Protein AF-Q7D444-F1 (afdb_monomer)

Organism: Agrobacterium fabrum (strain C58 / ATCC 33970) (NC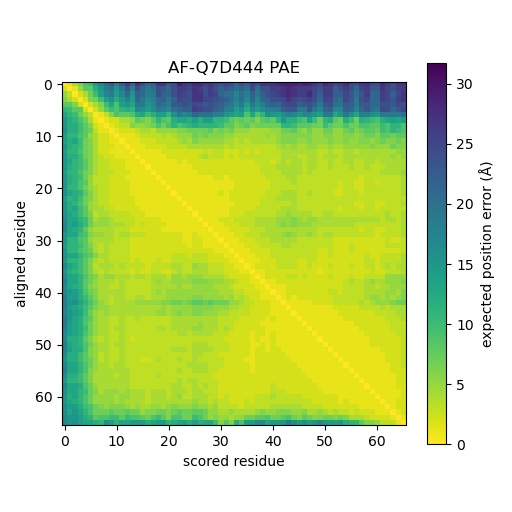BI:txid176299)

Secondary structure (DSSP, 8-state):
------S-TTGGG-HHHHHHHHHHHHTT-----------GGG-HHHHHHHHHHHHHHHHHHHHHH-

Sequence (66 aa):
MENEGRGGEWAAYDFQTGYLRHLLGFIGLTDVEIARVEGTVFGPEAATAAIAAAEAQVRAILEKAA

Foldseek 3Di:
DDDPPPDPPCVVVPPPVVVVCVVCVVVPNNDDDDQDQPDCVVDDVSNVVSVVVSVVVVVVVVVVVD

Solvent-accessible surface area (backbone atoms only — not comparable to full-atom values): 4206 Å² total; per-residue (Å²): 143,86,77,91,70,94,50,64,100,59,42,95,73,53,66,59,65,61,51,51,53,52,54,36,39,73,77,67,53,69,89,76,87,85,80,68,72,60,60,51,87,76,37,74,67,40,28,52,53,22,48,56,52,28,54,52,49,50,53,54,54,53,62,74,72,108

Nearest PDB structures (foldseek):
  8h4j-assembly4_F  TM=8.717E-01  e=1.985E-01  Klebsiella pneumoniae 30684/NJST258_2
  3r6w-assembly1_A-2  TM=8.037E-01  e=2.591E-01  Pseudomonas aeruginosa

Mean predicted aligned error: 5.57 Å

InterPro domains:
  IPR003680 Flavodoxin-like fold [PF02525] (6-60)
  IPR029039 Flavoprotein-like superfamily [G3DSA:3.40.50.360] (3-63)
  IPR029039 Flavoprotein-like superfamily [SSF52218] (7-63)

Structure (mmCIF, N/CA/C/O backbone):
data_AF-Q7D444-F1
#
_entry.id   AF-Q7D444-F1
#
loop_
_atom_site.group_PDB
_atom_site.id
_atom_site.type_symbol
_atom_site.label_atom_id
_atom_site.label_alt_id
_atom_site.label_comp_id
_atom_site.label_asym_id
_atom_site.label_entity_id
_atom_site.label_seq_id
_atom_site.pdbx_PDB_ins_code
_atom_site.Cartn_x
_atom_site.Cartn_y
_atom_site.Cartn_z
_atom_site.occupancy
_atom_site.B_iso_or_equiv
_atom_site.auth_seq_id
_atom_site.auth_comp_id
_atom_site.auth_asym_id
_atom_site.auth_atom_id
_atom_site.pdbx_PDB_model_num
ATOM 1 N N . MET A 1 1 ? -25.708 1.260 -6.468 1.00 40.50 1 MET A N 1
ATOM 2 C CA . MET A 1 1 ? -25.075 0.245 -7.333 1.00 40.50 1 MET A CA 1
ATOM 3 C C . MET A 1 1 ? -24.119 0.984 -8.249 1.00 40.50 1 MET A C 1
ATOM 5 O O . MET A 1 1 ? -24.526 1.398 -9.317 1.00 40.50 1 MET A O 1
ATOM 9 N N . GLU A 1 2 ? -22.902 1.246 -7.781 1.00 37.16 2 GLU A N 1
ATOM 10 C CA . GLU A 1 2 ? -21.825 1.830 -8.592 1.00 37.16 2 GLU A CA 1
ATOM 11 C C . GLU A 1 2 ? -20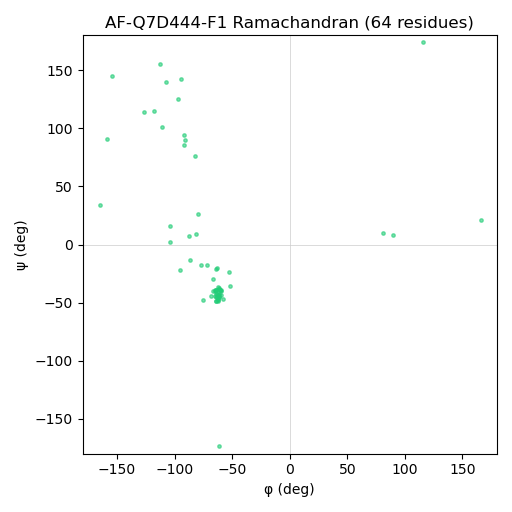.515 1.482 -7.882 1.00 37.16 2 GLU A C 1
ATOM 13 O O . GLU A 1 2 ? -20.154 2.100 -6.885 1.00 37.16 2 GLU A O 1
ATOM 18 N N . ASN A 1 3 ? -19.915 0.346 -8.242 1.00 40.16 3 ASN A N 1
ATOM 19 C CA . ASN A 1 3 ? -18.608 -0.091 -7.729 1.00 40.16 3 ASN A CA 1
ATOM 20 C C . ASN A 1 3 ? -18.012 -1.221 -8.597 1.00 40.16 3 ASN A C 1
ATOM 22 O O . ASN A 1 3 ? -17.337 -2.120 -8.096 1.00 40.16 3 ASN A O 1
ATOM 26 N N . GLU A 1 4 ? -18.260 -1.193 -9.906 1.00 41.06 4 GLU A N 1
ATOM 27 C CA . GLU A 1 4 ? -17.595 -2.078 -10.867 1.00 41.06 4 GLU A CA 1
ATOM 28 C C . GLU A 1 4 ? -16.338 -1.361 -11.386 1.00 41.06 4 GLU A C 1
ATOM 30 O O . GLU A 1 4 ? -16.401 -0.577 -12.324 1.00 41.06 4 GLU A O 1
ATOM 35 N N . GLY A 1 5 ? -15.202 -1.558 -10.702 1.00 43.38 5 GLY A N 1
ATOM 36 C CA . GLY A 1 5 ? -13.913 -0.956 -11.094 1.00 43.38 5 GLY A CA 1
ATOM 37 C C . GLY A 1 5 ? -12.786 -1.004 -10.049 1.00 43.38 5 GLY A C 1
ATOM 38 O O . GLY A 1 5 ? -11.872 -0.191 -10.092 1.00 43.38 5 GLY A O 1
ATOM 39 N N . ARG A 1 6 ? -12.834 -1.904 -9.055 1.00 55.59 6 ARG A N 1
ATOM 40 C CA . ARG A 1 6 ? -11.947 -1.866 -7.864 1.00 55.59 6 ARG A CA 1
ATOM 41 C C . ARG A 1 6 ? -10.519 -2.417 -8.050 1.00 55.59 6 ARG A C 1
ATOM 43 O O . ARG A 1 6 ? -9.884 -2.833 -7.071 1.00 55.59 6 ARG A O 1
ATOM 50 N N . GLY A 1 7 ? -9.985 -2.391 -9.262 1.00 61.59 7 GLY A N 1
ATOM 51 C CA . GLY A 1 7 ? -8.578 -2.693 -9.506 1.00 61.59 7 GLY A CA 1
ATOM 52 C C . GLY A 1 7 ? -8.097 -2.019 -10.783 1.00 61.59 7 GLY A C 1
ATOM 53 O O . GLY A 1 7 ? -8.883 -1.871 -11.717 1.00 61.59 7 GLY A O 1
ATOM 54 N N . GLY A 1 8 ? -6.836 -1.580 -10.788 1.00 69.44 8 GLY A N 1
ATOM 55 C CA . GLY A 1 8 ? -6.196 -1.002 -11.966 1.00 69.44 8 GLY A CA 1
ATOM 56 C C . GLY A 1 8 ? -6.115 -1.993 -13.128 1.00 69.44 8 GLY A C 1
ATOM 57 O O . GLY A 1 8 ? -6.634 -3.108 -13.056 1.00 69.44 8 GLY A O 1
ATOM 58 N N . GLU A 1 9 ? -5.422 -1.616 -14.200 1.00 76.25 9 GLU A N 1
ATOM 59 C CA . GLU A 1 9 ? -5.316 -2.427 -15.429 1.00 76.25 9 GLU A CA 1
ATOM 60 C C . GLU A 1 9 ? -4.851 -3.875 -15.172 1.00 76.25 9 GLU A C 1
ATOM 62 O O . GLU A 1 9 ? -5.173 -4.790 -15.927 1.00 76.25 9 GLU A O 1
ATOM 67 N N . TRP A 1 10 ? -4.160 -4.106 -14.055 1.00 80.81 10 TRP A N 1
ATOM 68 C CA . TRP A 1 10 ? -3.587 -5.391 -13.659 1.00 80.81 10 TRP A CA 1
ATOM 69 C C . TRP A 1 10 ? -4.369 -6.115 -12.555 1.00 80.81 10 TRP A C 1
ATOM 71 O O . TRP A 1 10 ? -3.850 -7.055 -11.957 1.00 80.81 10 TRP A O 1
ATOM 81 N N . ALA A 1 11 ? -5.621 -5.726 -12.289 1.00 81.88 11 ALA A N 1
ATOM 82 C CA . ALA A 1 11 ? -6.457 -6.288 -11.222 1.00 81.88 11 ALA A CA 1
ATOM 83 C C . ALA A 1 11 ? -6.556 -7.822 -11.245 1.00 81.88 11 ALA A C 1
ATOM 85 O O . ALA A 1 11 ? -6.593 -8.457 -10.194 1.00 81.88 11 ALA A O 1
ATOM 86 N N . ALA A 1 12 ? -6.570 -8.427 -12.436 1.00 88.19 12 ALA A N 1
ATOM 87 C CA . ALA A 1 12 ? -6.621 -9.881 -12.602 1.00 88.19 12 ALA A CA 1
ATOM 88 C C . ALA A 1 12 ? -5.387 -10.609 -12.029 1.00 88.19 12 ALA A C 1
ATOM 90 O O . ALA A 1 12 ? -5.452 -11.805 -11.756 1.00 88.19 12 ALA A O 1
ATOM 91 N N . TYR A 1 13 ? -4.279 -9.890 -11.838 1.00 87.81 13 TYR A N 1
ATOM 92 C CA . TYR A 1 13 ? -3.027 -10.396 -11.280 1.00 87.81 13 TYR A CA 1
ATOM 93 C C . TYR A 1 13 ? -2.809 -9.964 -9.816 1.00 87.81 13 TYR A C 1
ATOM 95 O O . TYR A 1 13 ? -1.790 -10.308 -9.215 1.00 87.81 13 TYR A O 1
ATOM 103 N N . ASP A 1 14 ? -3.761 -9.243 -9.211 1.00 88.94 14 ASP A N 1
ATOM 104 C CA . ASP A 1 14 ? -3.724 -8.817 -7.807 1.00 88.94 14 ASP A CA 1
ATOM 105 C C . ASP A 1 14 ? -4.217 -9.943 -6.880 1.00 88.94 14 ASP A C 1
ATOM 107 O O . ASP A 1 14 ? -5.333 -9.936 -6.354 1.00 88.94 14 ASP A O 1
ATOM 111 N N . PHE A 1 15 ? -3.360 -10.941 -6.665 1.00 92.81 15 PHE A N 1
ATOM 112 C CA . PHE A 1 15 ? -3.616 -12.014 -5.695 1.00 92.81 15 PHE A CA 1
ATOM 113 C C . PHE A 1 15 ? -3.385 -11.569 -4.243 1.00 92.81 15 PHE A C 1
ATOM 115 O O . PHE A 1 15 ? -3.850 -12.215 -3.302 1.00 92.81 15 PHE A O 1
ATOM 122 N N . GLN A 1 16 ? -2.664 -10.464 -4.048 1.00 93.94 16 GLN A N 1
ATOM 123 C CA . GLN A 1 16 ? -2.228 -9.994 -2.737 1.00 93.94 16 GLN A CA 1
ATOM 124 C C . GLN A 1 16 ? -3.379 -9.356 -1.967 1.00 93.94 16 GLN A C 1
ATOM 126 O O . GLN A 1 16 ? -3.613 -9.695 -0.807 1.00 93.94 16 GLN A O 1
ATOM 131 N N . THR A 1 17 ? -4.134 -8.463 -2.604 1.00 92.75 17 THR A N 1
ATOM 132 C CA . THR A 1 17 ? -5.146 -7.672 -1.904 1.00 92.75 17 THR A CA 1
ATOM 133 C C . THR A 1 17 ? -6.294 -8.542 -1.389 1.00 92.75 17 THR A C 1
ATOM 135 O O . THR A 1 17 ? -6.781 -8.338 -0.275 1.00 92.75 17 THR A O 1
ATOM 138 N N . GLY A 1 18 ? -6.726 -9.533 -2.174 1.00 92.94 18 GLY A N 1
ATO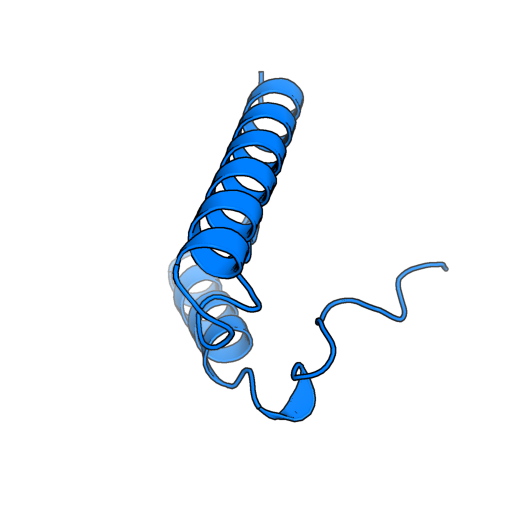M 139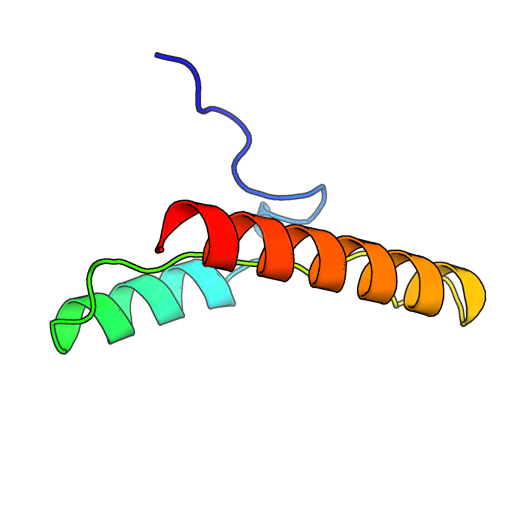 C CA . GLY A 1 18 ? -7.739 -10.500 -1.745 1.00 92.94 18 GLY A CA 1
ATOM 140 C C . GLY A 1 18 ? -7.273 -11.329 -0.546 1.00 92.94 18 GLY A C 1
ATOM 141 O O . GLY A 1 18 ? -7.996 -11.439 0.445 1.00 92.94 18 GLY A O 1
ATOM 142 N N . TYR A 1 19 ? -6.042 -11.844 -0.605 1.00 95.75 19 TYR A N 1
ATOM 143 C CA . TYR A 1 19 ? -5.443 -12.617 0.481 1.00 95.75 19 TYR A CA 1
ATOM 144 C C . TYR A 1 19 ? -5.296 -11.797 1.771 1.00 95.75 19 TYR A C 1
ATOM 146 O O . TYR A 1 19 ? -5.718 -12.246 2.836 1.00 95.75 19 TYR A O 1
ATOM 154 N N . LEU A 1 20 ? -4.765 -10.574 1.681 1.00 96.75 20 LEU A N 1
ATOM 155 C CA . LEU A 1 20 ? -4.592 -9.693 2.837 1.00 96.75 20 LEU A CA 1
ATOM 156 C C . LEU A 1 20 ? -5.931 -9.323 3.471 1.00 96.75 20 LEU A C 1
ATOM 158 O O . LEU A 1 20 ? -6.065 -9.427 4.684 1.00 96.75 20 LEU A O 1
ATOM 162 N N . ARG A 1 21 ? -6.950 -8.965 2.679 1.00 95.94 21 ARG A N 1
ATOM 163 C CA . ARG A 1 21 ? -8.290 -8.693 3.224 1.00 95.94 21 ARG A CA 1
ATOM 164 C C . ARG A 1 21 ? -8.883 -9.901 3.939 1.00 95.94 21 ARG A C 1
ATOM 166 O O . ARG A 1 21 ? -9.491 -9.737 4.992 1.00 95.94 21 ARG A O 1
ATOM 173 N N . HIS A 1 22 ? -8.693 -11.101 3.394 1.00 96.44 22 HIS A N 1
ATOM 174 C CA . HIS A 1 22 ? -9.157 -12.325 4.038 1.00 96.44 22 HIS A CA 1
ATOM 175 C C . HIS A 1 22 ? -8.451 -12.563 5.381 1.00 96.44 22 HIS A C 1
ATOM 177 O O . HIS A 1 22 ? -9.114 -12.780 6.393 1.00 96.44 22 HIS A O 1
ATOM 183 N N . LEU A 1 23 ? -7.118 -12.462 5.406 1.00 98.19 23 LEU A N 1
ATOM 184 C CA . LEU A 1 23 ? -6.309 -12.647 6.613 1.00 98.19 23 LEU A CA 1
ATOM 185 C C . LEU A 1 23 ? -6.630 -11.598 7.689 1.00 98.19 23 LEU A C 1
ATOM 187 O O . LEU A 1 23 ? -6.847 -11.951 8.846 1.00 98.19 23 LEU A O 1
ATOM 191 N N . LEU A 1 24 ? -6.671 -10.317 7.311 1.00 98.06 24 LEU A N 1
ATOM 192 C CA . LEU A 1 24 ? -6.978 -9.210 8.219 1.00 98.06 24 LEU A CA 1
ATOM 193 C C . LEU A 1 24 ? -8.398 -9.347 8.783 1.00 98.06 24 LEU A C 1
ATOM 195 O O . LEU A 1 24 ? -8.589 -9.239 9.993 1.00 98.06 24 LEU A O 1
ATOM 199 N N . GLY A 1 25 ? -9.372 -9.700 7.939 1.00 98.06 25 GLY A N 1
ATOM 200 C CA . GLY A 1 25 ? -10.738 -9.977 8.374 1.00 98.06 25 GLY A CA 1
ATOM 201 C C . GLY A 1 25 ? -10.828 -11.155 9.349 1.00 98.06 25 GLY A C 1
ATOM 202 O O . GLY A 1 25 ? -11.564 -11.073 10.329 1.00 98.06 25 GLY A O 1
ATOM 203 N N . PHE A 1 26 ? -10.042 -12.217 9.141 1.00 98.00 26 PHE A N 1
ATOM 204 C CA . PHE A 1 26 ? -10.002 -13.371 10.046 1.00 98.00 26 PHE A CA 1
ATOM 205 C C . PHE A 1 26 ? -9.543 -13.001 11.466 1.00 98.00 26 PHE A C 1
ATOM 207 O O . PHE A 1 26 ? -10.089 -13.522 12.436 1.00 98.00 26 PHE A O 1
ATOM 214 N N . ILE A 1 27 ? -8.588 -12.075 11.605 1.00 98.25 27 ILE A N 1
ATOM 215 C CA . ILE A 1 27 ? -8.113 -11.590 12.914 1.00 98.25 27 ILE A CA 1
ATOM 216 C C . ILE A 1 27 ? -8.937 -10.414 13.472 1.00 98.25 27 ILE A C 1
ATOM 218 O O . ILE A 1 27 ? -8.565 -9.837 14.492 1.00 98.25 27 ILE A O 1
ATOM 222 N N . GLY A 1 28 ? -10.049 -10.055 12.824 1.00 97.94 28 GLY A N 1
ATOM 223 C CA . GLY A 1 28 ? -10.975 -9.015 13.286 1.00 97.94 28 GLY A CA 1
ATOM 224 C C . GLY A 1 28 ? -10.673 -7.594 12.799 1.00 97.94 28 GLY A C 1
ATOM 225 O O . GLY A 1 28 ? -11.334 -6.657 13.237 1.00 97.94 28 GLY A O 1
ATOM 226 N N . LEU A 1 29 ? -9.721 -7.408 11.880 1.00 97.88 29 LEU A N 1
ATOM 227 C CA . LEU A 1 29 ? -9.441 -6.118 11.243 1.00 97.88 29 LEU A CA 1
ATOM 228 C C . LEU A 1 29 ? -10.254 -6.001 9.948 1.00 97.88 29 LEU A C 1
ATOM 230 O O . LEU A 1 29 ? -9.792 -6.361 8.866 1.00 97.88 29 LEU A O 1
ATOM 234 N N . THR A 1 30 ? -11.502 -5.550 10.071 1.00 95.69 30 THR A N 1
ATOM 235 C CA . THR A 1 30 ? -12.472 -5.541 8.961 1.00 95.69 3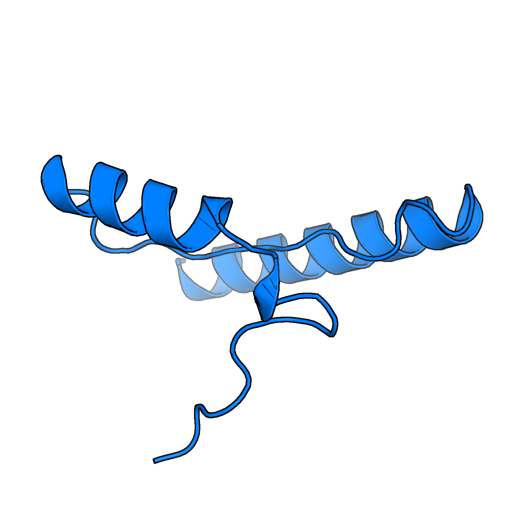0 THR A CA 1
ATOM 236 C C . THR A 1 30 ? -12.556 -4.219 8.207 1.00 95.69 30 THR A C 1
ATOM 238 O O . THR A 1 30 ? -13.005 -4.210 7.063 1.00 95.69 30 THR A O 1
ATOM 241 N N . ASP A 1 31 ? -12.146 -3.115 8.831 1.00 93.81 31 ASP A N 1
ATOM 242 C CA . ASP A 1 31 ? -12.110 -1.800 8.191 1.00 93.81 31 ASP A CA 1
ATOM 243 C C . ASP A 1 31 ? -10.732 -1.576 7.555 1.00 93.81 31 ASP A C 1
ATOM 245 O O . ASP A 1 31 ? -9.763 -1.229 8.230 1.00 93.81 31 ASP A O 1
ATOM 249 N N . VAL A 1 32 ? -10.621 -1.903 6.265 1.00 91.62 32 VAL A N 1
ATOM 250 C CA . VAL A 1 32 ? -9.353 -1.914 5.523 1.00 91.62 32 VAL A CA 1
ATOM 251 C C . VAL A 1 32 ? -9.485 -1.069 4.263 1.00 91.62 32 VAL A C 1
ATOM 253 O O . VAL A 1 32 ? -10.174 -1.450 3.313 1.00 91.62 32 VAL A O 1
ATOM 256 N N . GLU A 1 33 ? -8.744 0.033 4.225 1.00 91.69 33 GLU A N 1
ATOM 257 C CA . GLU A 1 33 ? -8.563 0.870 3.038 1.00 91.69 33 GLU A CA 1
ATOM 258 C C . GLU A 1 33 ? -7.281 0.460 2.290 1.00 91.69 33 GLU A C 1
ATOM 260 O O . GLU A 1 33 ? -6.273 0.099 2.900 1.00 91.69 33 GLU A O 1
ATOM 265 N N . ILE A 1 34 ? -7.309 0.494 0.953 1.00 88.56 34 ILE A N 1
ATOM 266 C CA . ILE A 1 34 ? -6.172 0.105 0.100 1.00 88.56 34 ILE A CA 1
ATOM 267 C C . ILE A 1 34 ? -5.720 1.307 -0.728 1.00 88.56 34 ILE A C 1
ATOM 269 O O . ILE A 1 34 ? -6.443 1.740 -1.623 1.00 88.56 34 ILE A O 1
ATOM 273 N N . ALA A 1 35 ? -4.498 1.783 -0.483 1.00 89.19 35 ALA A N 1
ATOM 274 C CA . ALA A 1 35 ? -3.801 2.731 -1.349 1.00 89.19 35 ALA A CA 1
ATOM 275 C C . ALA A 1 35 ? -2.838 1.964 -2.270 1.00 89.19 35 ALA A C 1
ATOM 277 O O . ALA A 1 35 ? -2.014 1.184 -1.789 1.00 89.19 35 ALA A O 1
ATOM 278 N N . ARG A 1 36 ? -2.946 2.157 -3.591 1.00 86.12 36 ARG A N 1
ATOM 279 C CA . ARG A 1 36 ? -2.093 1.468 -4.576 1.00 86.12 36 ARG A CA 1
ATOM 280 C C . ARG A 1 36 ? -1.082 2.420 -5.194 1.00 86.12 36 ARG A C 1
ATOM 282 O O . ARG A 1 36 ? -1.416 3.547 -5.544 1.00 86.12 36 ARG A O 1
ATOM 289 N N . VAL A 1 37 ? 0.132 1.913 -5.386 1.00 91.81 37 VAL A N 1
ATOM 290 C CA . VAL A 1 37 ? 1.194 2.566 -6.154 1.00 91.81 37 VAL A CA 1
ATOM 291 C C . VAL A 1 37 ? 1.402 1.740 -7.423 1.00 91.81 37 VAL A C 1
ATOM 293 O O . VAL A 1 37 ? 2.011 0.674 -7.376 1.00 91.81 37 VAL A O 1
ATOM 296 N N . GLU A 1 38 ? 0.857 2.195 -8.549 1.00 87.94 38 GLU A N 1
ATOM 297 C CA . GLU A 1 38 ? 0.916 1.480 -9.832 1.00 87.94 38 GLU A CA 1
ATOM 298 C C . GLU A 1 38 ? 1.778 2.232 -10.853 1.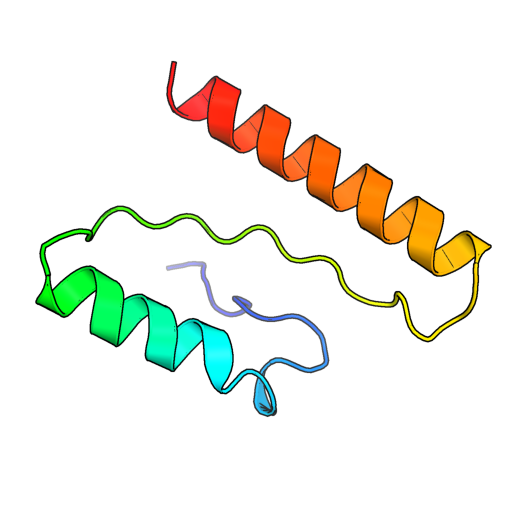00 87.94 38 GLU A C 1
ATOM 300 O O . GLU A 1 38 ? 1.959 3.442 -10.761 1.00 87.94 38 GLU A O 1
ATOM 305 N N . GLY A 1 39 ? 2.329 1.514 -11.836 1.00 87.00 39 GLY A N 1
ATOM 306 C CA . GLY A 1 39 ? 3.111 2.120 -12.922 1.00 87.00 39 GLY A CA 1
ATOM 307 C C . GLY A 1 39 ? 4.572 2.450 -12.585 1.00 87.00 39 GLY A C 1
ATOM 308 O O . GLY A 1 39 ? 5.266 3.065 -13.390 1.00 87.00 39 GLY A O 1
ATOM 309 N N . THR A 1 40 ? 5.085 1.996 -11.439 1.00 91.44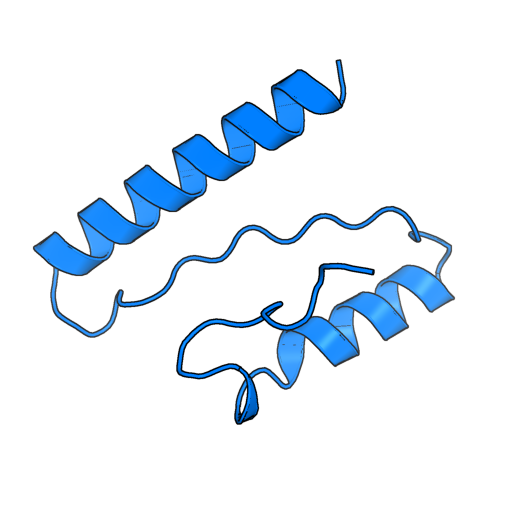 40 THR A N 1
ATOM 310 C CA . THR A 1 40 ? 6.481 2.234 -11.019 1.00 91.44 40 THR A CA 1
ATOM 311 C C . THR A 1 40 ? 7.521 1.590 -11.940 1.00 91.44 40 THR A C 1
ATOM 313 O O . THR A 1 40 ? 8.666 2.031 -11.984 1.00 91.44 40 THR A O 1
ATOM 316 N N . VAL A 1 41 ? 7.129 0.572 -12.712 1.00 91.56 41 VAL A N 1
ATOM 317 C CA . VAL A 1 41 ? 8.001 -0.114 -13.678 1.00 91.56 41 VAL A CA 1
ATOM 318 C C . VAL A 1 41 ? 8.319 0.736 -14.917 1.00 91.56 41 VAL A C 1
ATOM 320 O O . VAL A 1 41 ? 9.292 0.456 -15.612 1.00 91.56 41 VAL A O 1
ATOM 323 N N . PHE A 1 42 ? 7.546 1.792 -15.193 1.00 93.31 42 PHE A N 1
ATOM 324 C CA . PHE A 1 42 ? 7.690 2.608 -16.407 1.00 93.31 42 PHE A CA 1
ATOM 325 C C . PHE A 1 42 ? 8.801 3.670 -16.335 1.00 93.31 42 PHE A C 1
ATOM 327 O O . PHE A 1 42 ? 8.913 4.501 -17.232 1.00 93.31 42 PHE A O 1
ATOM 334 N N . GLY A 1 43 ? 9.639 3.635 -15.297 1.00 96.00 43 GLY A N 1
ATOM 335 C CA . GLY A 1 43 ? 10.807 4.502 -15.143 1.00 96.00 43 GLY A CA 1
ATOM 336 C C . GLY A 1 43 ? 10.722 5.454 -13.942 1.00 96.00 43 GLY A C 1
ATOM 337 O O . GLY A 1 43 ? 9.694 5.509 -13.260 1.00 96.00 43 GLY A O 1
ATOM 338 N N . PRO A 1 44 ? 11.806 6.197 -13.652 1.00 96.88 44 PRO A N 1
ATOM 339 C CA . PRO A 1 44 ? 11.928 7.011 -12.438 1.00 96.88 44 PRO A CA 1
ATOM 340 C C . PRO A 1 44 ? 10.861 8.107 -12.302 1.00 96.88 44 PRO A C 1
ATOM 342 O O . PRO A 1 44 ? 10.338 8.340 -11.209 1.00 96.88 44 PRO A O 1
ATOM 345 N N . GLU A 1 45 ? 10.504 8.766 -13.402 1.00 96.62 45 GLU A N 1
ATOM 346 C CA . GLU A 1 45 ? 9.505 9.837 -13.431 1.00 96.62 45 GLU A CA 1
ATOM 347 C C . GLU A 1 45 ? 8.104 9.282 -13.148 1.00 96.62 45 GLU A C 1
ATOM 349 O O . GLU A 1 45 ? 7.372 9.827 -12.320 1.00 96.62 45 GLU A O 1
ATOM 354 N N . ALA A 1 46 ? 7.760 8.154 -13.777 1.00 94.25 46 ALA A N 1
ATOM 355 C CA . ALA A 1 46 ? 6.497 7.459 -13.550 1.00 94.25 46 ALA A CA 1
ATOM 356 C C . ALA A 1 46 ? 6.389 6.947 -12.106 1.00 94.25 46 ALA A C 1
ATOM 358 O O . ALA A 1 46 ? 5.349 7.114 -11.471 1.00 94.25 46 ALA A O 1
ATOM 359 N N . ALA A 1 47 ? 7.474 6.400 -11.551 1.00 95.38 47 ALA A N 1
ATOM 360 C CA . ALA A 1 47 ? 7.523 5.981 -10.155 1.00 95.38 47 ALA A CA 1
ATOM 361 C C . ALA A 1 47 ? 7.314 7.159 -9.191 1.00 95.38 47 ALA A C 1
ATOM 363 O O . ALA A 1 47 ? 6.531 7.049 -8.249 1.00 95.38 47 ALA A O 1
ATOM 364 N N . THR A 1 48 ? 7.955 8.301 -9.450 1.00 97.19 48 THR A N 1
ATOM 365 C CA . THR A 1 48 ? 7.797 9.516 -8.633 1.00 97.19 48 THR A CA 1
ATOM 366 C C . THR A 1 48 ? 6.351 10.015 -8.656 1.00 97.19 48 THR A C 1
ATOM 368 O O . THR A 1 48 ? 5.779 10.308 -7.605 1.00 97.19 48 THR A O 1
ATOM 371 N N . ALA A 1 49 ? 5.730 10.058 -9.838 1.00 95.44 49 ALA A N 1
ATOM 372 C CA . ALA A 1 49 ? 4.332 10.453 -9.988 1.00 95.44 49 ALA A CA 1
ATOM 373 C C . ALA A 1 49 ? 3.370 9.475 -9.288 1.00 95.44 49 ALA A C 1
ATOM 375 O O . ALA A 1 49 ? 2.449 9.909 -8.594 1.00 95.44 49 ALA A O 1
ATOM 376 N N . ALA A 1 50 ? 3.604 8.166 -9.419 1.00 93.81 50 ALA A N 1
ATOM 377 C CA . ALA A 1 50 ? 2.804 7.129 -8.772 1.00 93.81 50 ALA A CA 1
ATOM 378 C C . ALA A 1 50 ? 2.854 7.230 -7.241 1.00 93.81 50 ALA A C 1
ATOM 380 O O . ALA A 1 50 ? 1.822 7.130 -6.577 1.00 93.81 50 ALA A O 1
ATOM 381 N N . ILE A 1 51 ? 4.042 7.472 -6.680 1.00 95.75 51 ILE A N 1
ATOM 382 C CA . ILE A 1 51 ? 4.225 7.668 -5.238 1.00 95.75 51 ILE A CA 1
ATOM 383 C C . ILE A 1 51 ? 3.489 8.931 -4.780 1.00 95.75 51 ILE A C 1
ATOM 385 O O . ILE A 1 51 ? 2.705 8.863 -3.835 1.00 95.75 51 ILE A O 1
ATOM 389 N N . ALA A 1 52 ? 3.658 10.059 -5.476 1.00 96.19 52 ALA A N 1
ATOM 390 C CA . ALA A 1 52 ? 2.984 11.311 -5.127 1.00 96.19 52 ALA A CA 1
ATOM 391 C C . ALA A 1 52 ? 1.447 11.183 -5.153 1.00 96.19 52 ALA A C 1
ATOM 393 O O . ALA A 1 52 ? 0.757 11.718 -4.280 1.00 96.19 52 ALA A O 1
ATOM 394 N N . ALA A 1 53 ? 0.904 10.442 -6.123 1.00 92.94 53 ALA A N 1
ATOM 395 C CA . ALA A 1 53 ? -0.524 10.148 -6.201 1.00 92.94 53 ALA A CA 1
ATOM 396 C C . ALA A 1 53 ? -0.999 9.286 -5.019 1.00 92.94 53 ALA A C 1
ATOM 398 O O . ALA A 1 53 ? -2.026 9.590 -4.410 1.00 92.94 53 ALA A O 1
ATOM 399 N N . ALA A 1 54 ? -0.245 8.248 -4.652 1.00 93.81 54 ALA A N 1
ATOM 400 C CA . ALA A 1 54 ? -0.574 7.400 -3.511 1.00 93.81 54 ALA A CA 1
ATOM 401 C C . ALA A 1 54 ? -0.503 8.160 -2.177 1.00 93.81 54 ALA A C 1
ATOM 403 O O . ALA A 1 54 ? -1.382 8.000 -1.334 1.00 93.81 54 ALA A O 1
ATOM 404 N N . GLU A 1 55 ? 0.474 9.049 -1.995 1.00 95.88 55 GLU A N 1
ATOM 405 C CA . GLU A 1 55 ? 0.530 9.922 -0.819 1.00 95.88 55 GLU A CA 1
ATOM 406 C C . GLU A 1 55 ? -0.700 10.833 -0.712 1.00 95.88 55 GLU A C 1
ATOM 408 O O . GLU A 1 55 ? -1.223 11.047 0.383 1.00 95.88 55 GLU A O 1
ATOM 413 N N . ALA A 1 56 ? -1.189 11.364 -1.837 1.00 95.12 56 ALA A N 1
ATOM 414 C CA . ALA A 1 56 ? -2.415 12.158 -1.859 1.00 95.12 56 ALA A CA 1
ATOM 415 C C . ALA A 1 56 ? -3.647 11.319 -1.479 1.00 95.12 56 ALA A C 1
ATOM 417 O O . ALA A 1 56 ? -4.486 11.793 -0.714 1.00 95.12 56 ALA A O 1
ATOM 418 N N . GLN A 1 57 ? -3.731 10.066 -1.943 1.00 93.50 57 GLN A N 1
ATOM 419 C CA . GLN A 1 57 ? -4.789 9.135 -1.531 1.00 93.50 57 GLN A CA 1
ATOM 420 C C . GLN A 1 57 ? -4.743 8.857 -0.026 1.00 93.50 57 GLN A C 1
ATOM 422 O O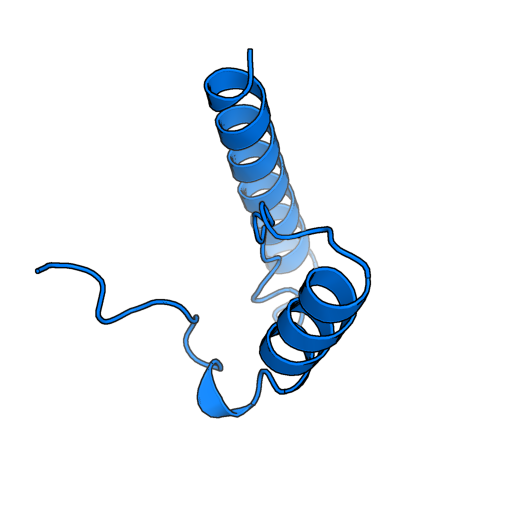 . GLN A 1 57 ? -5.775 8.919 0.636 1.00 93.50 57 GLN A O 1
ATOM 427 N N . VAL A 1 58 ? -3.555 8.600 0.531 1.00 94.38 58 VAL A N 1
ATOM 428 C CA . VAL A 1 58 ? -3.386 8.376 1.974 1.00 94.38 58 VAL A CA 1
ATOM 429 C C . VAL A 1 58 ? -3.843 9.596 2.773 1.00 94.38 58 VAL A C 1
ATOM 431 O O . VAL A 1 58 ? -4.568 9.432 3.749 1.00 94.38 58 VAL A O 1
ATOM 434 N N . ARG A 1 59 ? -3.496 10.819 2.345 1.00 96.19 59 ARG A N 1
ATOM 435 C CA . ARG A 1 59 ? -3.984 12.050 2.993 1.00 96.19 59 ARG A CA 1
ATOM 436 C C . ARG A 1 59 ? -5.512 12.131 2.999 1.00 96.19 59 ARG A C 1
ATOM 438 O O . ARG A 1 59 ? -6.087 12.345 4.059 1.00 96.19 59 ARG A O 1
ATOM 445 N N . ALA A 1 60 ? -6.163 11.868 1.867 1.00 93.81 60 ALA A N 1
ATOM 446 C CA . ALA A 1 60 ? -7.625 11.869 1.783 1.00 93.81 60 ALA A CA 1
ATOM 447 C C . ALA A 1 60 ? -8.278 10.794 2.678 1.00 93.81 60 ALA A C 1
ATOM 449 O O . ALA A 1 60 ? -9.325 11.034 3.278 1.00 93.81 60 ALA A O 1
ATOM 450 N N . ILE A 1 61 ? -7.656 9.614 2.804 1.00 92.88 61 ILE A N 1
ATOM 451 C CA . ILE A 1 61 ? -8.117 8.558 3.719 1.00 92.88 61 ILE A CA 1
ATOM 452 C C . ILE A 1 61 ? -8.026 9.031 5.174 1.00 92.88 61 ILE A C 1
ATOM 454 O O . ILE A 1 61 ? -8.973 8.846 5.936 1.00 92.88 61 ILE A O 1
ATOM 458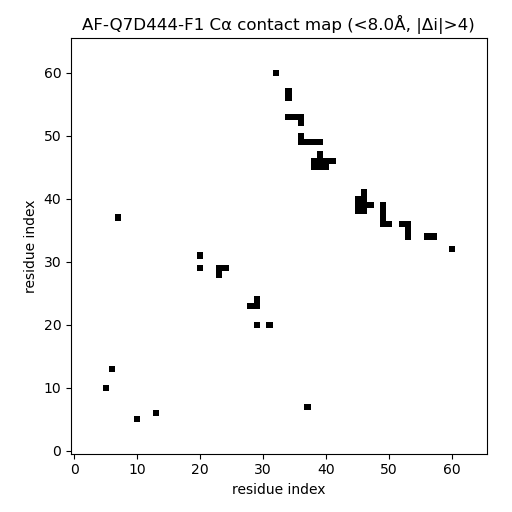 N N . LEU A 1 62 ? -6.913 9.662 5.555 1.00 93.06 62 LEU A N 1
ATOM 459 C CA . LEU A 1 62 ? -6.720 10.187 6.908 1.00 93.06 62 LEU A CA 1
ATOM 460 C C . LEU A 1 62 ? -7.717 11.304 7.239 1.00 93.06 62 LEU A C 1
ATOM 462 O O . LEU A 1 62 ? -8.239 11.330 8.347 1.00 93.06 62 LEU A O 1
ATOM 466 N N . GLU A 1 63 ? -8.022 12.186 6.286 1.00 94.75 63 GLU A N 1
ATOM 467 C CA . GLU A 1 63 ? -9.031 13.242 6.454 1.00 94.75 63 GLU A CA 1
ATOM 468 C C . GLU A 1 63 ? -10.441 12.679 6.662 1.00 94.75 63 GLU A C 1
ATOM 470 O O . GLU A 1 63 ? -11.191 13.198 7.480 1.00 94.75 63 GLU A O 1
ATOM 475 N N . LYS A 1 64 ? -10.803 11.602 5.955 1.00 90.12 64 LYS A N 1
ATOM 476 C CA . LYS A 1 64 ? -12.093 10.912 6.128 1.00 90.12 64 LYS A CA 1
ATOM 477 C C . LYS A 1 64 ? -12.217 10.227 7.496 1.00 90.12 64 LYS A C 1
ATOM 479 O O . LYS A 1 64 ? -13.332 10.031 7.973 1.00 90.12 64 LYS A O 1
ATOM 484 N N . ALA A 1 65 ? -11.097 9.796 8.073 1.00 84.88 65 ALA A N 1
ATOM 485 C CA . ALA A 1 65 ? -11.059 9.067 9.338 1.00 84.88 65 ALA A CA 1
ATOM 486 C C . ALA A 1 65 ? -11.025 9.976 10.583 1.00 84.88 65 ALA A C 1
ATOM 488 O O . ALA A 1 65 ? -11.210 9.467 11.690 1.00 84.88 65 ALA A O 1
ATOM 489 N N . ALA A 1 66 ? -10.757 11.276 10.408 1.00 72.44 66 ALA A N 1
ATOM 490 C CA . ALA A 1 66 ? -10.747 12.292 11.465 1.00 72.44 66 ALA A CA 1
ATOM 491 C C . ALA A 1 66 ? -12.160 12.799 11.793 1.00 72.44 66 ALA A C 1
ATOM 493 O O . ALA A 1 66 ? -12.412 13.052 12.994 1.00 72.44 66 ALA A O 1
#

Radius of gyration: 13.9 Å; Cα contacts (8 Å, |Δi|>4): 28; chains: 1; bounding box: 37×27×30 Å

pLDDT: mean 87.23, std 15.66, range [37.16, 98.25]